Protein AF-0000000080754006 (afdb_homodimer)

pLDDT: mean 82.29, std 19.14, range [31.03, 97.06]

Sequence (184 aa):
MTDALQLVLENADGTQLETVCTRFAVIWQGRELWVQQADGQLLIGVDVEEGDSEYANLLLRPMATNLVSLQLEMEPAGSDEDGHVHGPECEHMTDALQLVLENADGTQLETVCTRFAVIWQGRELWVQQADGQLLIGVDVEEGDSEYANLLLRPMATNLVSLQLEMEPAGSDEDGHVHGPECEH

Secondary structure (DSSP, 8-state):
--PPEEEEEE-TTS-EEEEEESEEEEEETTEEEEEEEETTEEEEEE---TT-SEEEEEEEEEEETTEEEEEEEEEE-----------TTS--/--PPEEEEEE-TTS-EEEEEESEEEEEETTEEEEEEEETTEEEEEE---TT-SEEEEEEEEEEETTEEEEEEEEEE-----------TT---

Radius of gyration: 22.05 Å; Cα contacts (8 Å, |Δi|>4): 371; chains: 2; bounding box: 46×59×76 Å

Foldseek 3Di:
DLDKDWDWDADPVRDIDIDIDSKAWDCDPNWTWIWHDDPNDIDTDIDDDPPDQWDWDWDWADDDPPDIDIDIDIDGPPCVVPPVVPDVPPDD/DLDKDWDWDADPVRDIDIDIDSKAWDCDPNWTWIWGDDPNDIDTDIDDDPPDQWDWDWDWADDDPPDIDIDIDIHGPPCVVPPVVPPPPPDD

Structure (mmCIF, N/CA/C/O backbone):
data_AF-0000000080754006-model_v1
#
loop_
_entity.id
_entity.type
_entity.pdbx_description
1 polymer 'Topoisomerase II'
#
loop_
_atom_site.group_PDB
_atom_site.id
_atom_site.type_symbol
_atom_site.label_atom_id
_atom_site.label_alt_id
_atom_site.label_comp_id
_atom_site.label_asym_id
_atom_site.label_entity_id
_atom_site.label_seq_id
_atom_site.pdbx_PDB_ins_code
_atom_site.Cartn_x
_atom_site.Cartn_y
_atom_site.Cartn_z
_atom_site.occupancy
_atom_site.B_iso_or_equiv
_atom_site.auth_seq_id
_atom_site.auth_comp_id
_atom_site.auth_asym_id
_atom_site.auth_atom_id
_atom_site.pdbx_PDB_model_num
ATOM 1 N N . MET A 1 1 ? 2.236 12.992 -16.656 1 39.38 1 MET A N 1
ATOM 2 C CA . MET A 1 1 ? 3.508 13.07 -15.938 1 39.38 1 MET A CA 1
ATOM 3 C C . MET A 1 1 ? 3.516 12.125 -14.742 1 39.38 1 MET A C 1
ATOM 5 O O . MET A 1 1 ? 2.527 12.031 -14.008 1 39.38 1 MET A O 1
ATOM 9 N N . THR A 1 2 ? 4.125 10.906 -14.992 1 49.69 2 THR A N 1
ATOM 10 C CA . THR A 1 2 ? 4.141 9.953 -13.891 1 49.69 2 THR A CA 1
ATOM 11 C C . THR A 1 2 ? 4.691 10.602 -12.625 1 49.69 2 THR A C 1
ATOM 13 O O . THR A 1 2 ? 5.84 11.062 -12.602 1 49.69 2 THR A O 1
ATOM 16 N N . ASP A 1 3 ? 3.859 10.977 -11.711 1 75.12 3 ASP A N 1
ATOM 17 C CA . ASP A 1 3 ? 4.258 11.727 -10.516 1 75.12 3 ASP A CA 1
ATOM 18 C C . ASP A 1 3 ? 5.121 10.867 -9.594 1 75.12 3 ASP A C 1
ATOM 20 O O . ASP A 1 3 ? 4.914 9.656 -9.492 1 75.12 3 ASP A O 1
ATOM 24 N N . ALA A 1 4 ? 6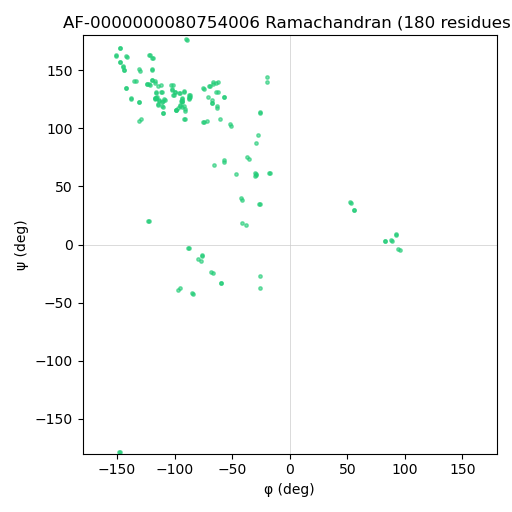.215 11.414 -9.352 1 87.5 4 ALA A N 1
ATOM 25 C CA . ALA A 1 4 ? 7.18 10.766 -8.469 1 87.5 4 ALA A CA 1
ATOM 26 C C . ALA A 1 4 ? 6.621 10.641 -7.051 1 87.5 4 ALA A C 1
ATOM 28 O O . ALA A 1 4 ? 5.84 11.484 -6.605 1 87.5 4 ALA A O 1
ATOM 29 N N . LEU A 1 5 ? 6.902 9.477 -6.465 1 93.62 5 LEU A N 1
ATOM 30 C CA . LEU A 1 5 ? 6.547 9.219 -5.074 1 93.62 5 LEU A CA 1
ATOM 31 C C . LEU A 1 5 ? 7.758 9.391 -4.164 1 93.62 5 LEU A C 1
ATOM 33 O O . LEU A 1 5 ? 8.859 8.961 -4.504 1 93.62 5 LEU A O 1
ATOM 37 N N . GLN A 1 6 ? 7.527 10.195 -3.135 1 95.44 6 GLN A N 1
ATOM 38 C CA . GLN A 1 6 ? 8.547 10.289 -2.098 1 95.44 6 GLN A CA 1
ATOM 39 C C . GLN A 1 6 ? 8.367 9.203 -1.039 1 95.44 6 GLN A C 1
ATOM 41 O O . GLN A 1 6 ? 7.262 9.016 -0.525 1 95.44 6 GLN A O 1
ATOM 46 N N . LEU A 1 7 ? 9.477 8.391 -0.737 1 96.94 7 LEU A N 1
ATOM 47 C CA . LEU A 1 7 ?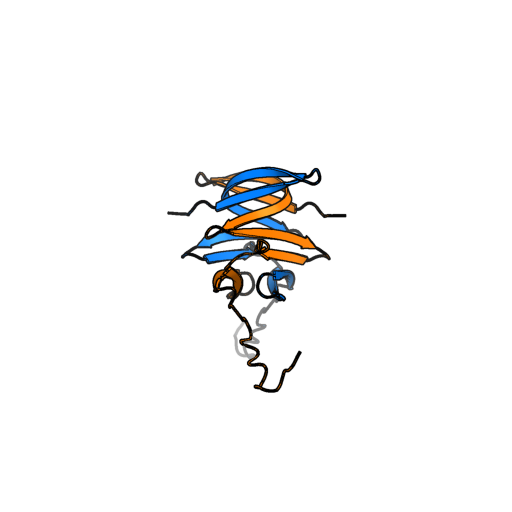 9.422 7.289 0.22 1 96.94 7 LEU A CA 1
ATOM 48 C C . LEU A 1 7 ? 10.406 7.512 1.361 1 96.94 7 LEU A C 1
ATOM 50 O O . LEU A 1 7 ? 11.477 8.094 1.16 1 96.94 7 LEU A O 1
ATOM 54 N N . VAL A 1 8 ? 10.016 7.18 2.463 1 96.94 8 VAL A N 1
ATOM 55 C CA . VAL A 1 8 ? 10.906 7.078 3.619 1 96.94 8 VAL A CA 1
ATOM 56 C C . VAL A 1 8 ? 11.078 5.609 4.008 1 96.94 8 VAL A C 1
ATOM 58 O O . VAL A 1 8 ? 10.117 4.941 4.383 1 96.94 8 VAL A O 1
ATOM 61 N N . LEU A 1 9 ? 12.305 5.09 3.836 1 96.75 9 LEU A N 1
ATOM 62 C CA . LEU A 1 9 ? 12.617 3.717 4.219 1 96.75 9 LEU A CA 1
ATOM 63 C C . LEU A 1 9 ? 13.188 3.664 5.633 1 96.75 9 LEU A C 1
ATOM 65 O O . LEU A 1 9 ? 14.109 4.414 5.965 1 96.75 9 LEU A O 1
ATOM 69 N N . GLU A 1 10 ? 12.516 2.902 6.434 1 96.94 10 GLU A N 1
ATOM 70 C CA . GLU A 1 10 ? 13.016 2.756 7.793 1 96.94 10 GLU A CA 1
ATOM 71 C C . GLU A 1 10 ? 13.602 1.362 8.023 1 96.94 10 GLU A C 1
ATOM 73 O O . GLU A 1 10 ? 12.922 0.357 7.785 1 96.94 10 GLU A O 1
ATOM 78 N N . ASN A 1 11 ? 14.828 1.391 8.453 1 93.44 11 ASN A N 1
ATOM 79 C CA . ASN A 1 11 ? 15.523 0.137 8.734 1 93.44 11 ASN A CA 1
ATOM 80 C C . ASN A 1 11 ? 15.305 -0.312 10.18 1 93.44 11 ASN A C 1
ATOM 82 O O . ASN A 1 11 ? 14.75 0.432 10.984 1 93.44 11 ASN A O 1
ATOM 86 N N . ALA A 1 12 ? 15.867 -1.535 10.445 1 88.94 12 ALA A N 1
ATOM 87 C CA . ALA A 1 12 ? 15.688 -2.158 11.758 1 88.94 12 ALA A CA 1
ATOM 88 C C . ALA A 1 12 ? 16.406 -1.365 12.844 1 88.94 12 ALA A C 1
ATOM 90 O O . ALA A 1 12 ? 15.977 -1.367 14.008 1 88.94 12 ALA A O 1
ATOM 91 N N . ASP A 1 13 ? 17.438 -0.615 12.445 1 90.06 13 ASP A N 1
ATOM 92 C CA . ASP A 1 13 ? 18.219 0.143 13.414 1 90.06 13 ASP A CA 1
ATOM 93 C C . ASP A 1 13 ? 17.609 1.521 13.664 1 90.06 13 ASP A C 1
ATOM 95 O O . ASP A 1 13 ? 18.109 2.301 14.469 1 90.06 13 ASP A O 1
ATOM 99 N N . GLY A 1 14 ? 16.578 1.832 12.977 1 88.56 14 GLY A N 1
ATOM 100 C CA . GLY A 1 14 ? 15.883 3.098 13.156 1 88.56 14 GLY A CA 1
ATOM 101 C C . GLY A 1 14 ? 16.328 4.168 12.172 1 88.56 14 GLY A C 1
ATOM 102 O O . GLY A 1 14 ? 15.812 5.285 12.188 1 88.56 14 GLY A O 1
ATOM 103 N N . THR A 1 15 ? 17.344 3.789 11.398 1 94.38 15 THR A N 1
ATOM 104 C CA . THR A 1 15 ? 17.797 4.746 10.398 1 94.38 15 THR A CA 1
ATOM 105 C C . THR A 1 15 ? 16.75 4.91 9.297 1 94.38 15 THR A C 1
ATOM 107 O O . THR A 1 15 ? 16.109 3.938 8.891 1 94.38 15 THR A O 1
ATOM 110 N N . GLN A 1 16 ? 16.516 6.152 8.922 1 95.25 16 GLN A N 1
ATOM 111 C CA . GLN A 1 16 ? 15.555 6.453 7.867 1 95.25 16 GLN A CA 1
ATOM 112 C C . GLN A 1 16 ? 16.25 6.98 6.617 1 95.25 16 GLN A C 1
ATOM 114 O O . GLN A 1 16 ? 17.234 7.719 6.715 1 95.25 16 GLN A O 1
ATOM 119 N N . LEU A 1 17 ? 15.891 6.402 5.484 1 95.38 17 LEU A N 1
ATOM 120 C CA . LEU A 1 17 ? 16.375 6.848 4.184 1 95.38 17 LEU A CA 1
ATOM 121 C C . LEU A 1 17 ? 15.242 7.371 3.324 1 95.38 17 LEU A C 1
ATOM 123 O O . LEU A 1 17 ? 14.18 6.75 3.248 1 95.38 17 LEU A O 1
ATOM 127 N N . GLU A 1 18 ? 15.445 8.531 2.77 1 95.81 18 GLU A N 1
ATOM 128 C CA . GLU A 1 18 ? 14.445 9.109 1.873 1 95.81 18 GLU A CA 1
ATOM 129 C C . GLU A 1 18 ? 14.828 8.891 0.411 1 95.81 18 GLU A C 1
ATOM 131 O O . GLU A 1 18 ? 16 9.008 0.044 1 95.81 18 GLU A O 1
ATOM 136 N N . THR A 1 19 ? 13.914 8.438 -0.323 1 95.56 19 THR A N 1
ATOM 137 C CA . THR A 1 19 ? 14.148 8.227 -1.747 1 95.56 19 THR A CA 1
ATOM 138 C C . THR A 1 19 ? 12.914 8.594 -2.561 1 95.56 19 THR A C 1
ATOM 140 O O . THR A 1 19 ? 11.844 8.828 -1.997 1 95.56 19 THR A O 1
ATOM 143 N N . VAL A 1 20 ? 13.156 8.797 -3.914 1 94.5 20 VAL A N 1
ATOM 144 C CA . VAL A 1 20 ? 12.055 9.125 -4.812 1 94.5 20 VAL A CA 1
ATOM 145 C C . VAL A 1 20 ? 12.008 8.117 -5.957 1 94.5 20 VAL A C 1
ATOM 147 O O . VAL A 1 20 ? 13.047 7.695 -6.465 1 94.5 20 VAL A O 1
ATOM 150 N N . CYS A 1 21 ? 10.898 7.691 -6.316 1 94.81 21 CYS A N 1
ATOM 151 C CA . CYS A 1 21 ? 10.703 6.797 -7.449 1 94.81 21 CYS A CA 1
ATOM 152 C C . CYS A 1 21 ? 9.359 7.062 -8.125 1 94.81 21 CYS A C 1
ATOM 154 O O . CYS A 1 21 ? 8.547 7.836 -7.621 1 94.81 21 CYS A O 1
ATOM 156 N N . THR A 1 22 ? 9.195 6.469 -9.281 1 94.25 22 THR A N 1
ATOM 157 C CA . THR A 1 22 ? 7.938 6.625 -10 1 94.25 22 THR A CA 1
ATOM 158 C C . THR A 1 22 ? 6.902 5.621 -9.5 1 94.25 22 THR A C 1
ATOM 160 O O . THR A 1 22 ? 5.73 5.965 -9.328 1 94.25 22 THR A O 1
ATOM 163 N N . ARG A 1 23 ? 7.273 4.453 -9.289 1 95.75 23 ARG A N 1
ATOM 164 C CA . ARG A 1 23 ? 6.504 3.365 -8.695 1 95.75 23 ARG A CA 1
ATOM 165 C C . ARG A 1 23 ? 7.414 2.385 -7.965 1 95.75 23 ARG A C 1
ATOM 167 O O . ARG A 1 23 ? 8.641 2.453 -8.094 1 95.75 23 ARG A O 1
ATOM 174 N N . PHE A 1 24 ? 6.797 1.658 -7.172 1 96.69 24 PHE A N 1
ATOM 175 C CA . PHE A 1 24 ? 7.582 0.661 -6.457 1 96.69 24 PHE A CA 1
ATOM 176 C C . PHE A 1 24 ? 6.758 -0.592 -6.188 1 96.69 24 PHE A C 1
ATOM 178 O O . PHE A 1 24 ? 5.527 -0.55 -6.234 1 96.69 24 PHE A O 1
ATOM 185 N N . ALA A 1 25 ? 7.461 -1.648 -5.996 1 97 25 ALA A N 1
ATOM 186 C CA . ALA A 1 25 ? 6.812 -2.922 -5.691 1 97 25 ALA A CA 1
ATOM 187 C C . ALA A 1 25 ? 7.309 -3.482 -4.359 1 97 25 ALA A C 1
ATOM 189 O O . ALA A 1 25 ? 8.492 -3.381 -4.039 1 97 25 ALA A O 1
ATOM 190 N N . VAL A 1 26 ? 6.367 -3.984 -3.621 1 95.75 26 VAL A N 1
ATOM 191 C CA . VAL A 1 26 ? 6.684 -4.773 -2.436 1 95.75 26 VAL A CA 1
ATOM 192 C C . VAL A 1 26 ? 6.668 -6.258 -2.783 1 95.75 26 VAL A C 1
ATOM 194 O O . VAL A 1 26 ? 5.684 -6.77 -3.32 1 95.75 26 VAL A O 1
ATOM 197 N N . ILE A 1 27 ? 7.77 -6.887 -2.613 1 93.81 27 ILE A N 1
ATOM 198 C CA . ILE A 1 27 ? 7.781 -8.336 -2.797 1 93.81 27 ILE A CA 1
ATOM 199 C C . ILE A 1 27 ? 7.102 -9.016 -1.608 1 93.81 27 ILE A C 1
ATOM 201 O O . ILE A 1 27 ? 7.637 -9.008 -0.497 1 93.81 27 ILE A O 1
ATOM 205 N N . TRP A 1 28 ? 5.891 -9.453 -1.938 1 88.38 28 TRP A N 1
ATOM 206 C CA . TRP A 1 28 ? 5.043 -10.008 -0.883 1 88.38 28 TRP A CA 1
ATOM 207 C C . TRP A 1 28 ? 4.465 -11.352 -1.297 1 88.38 28 TRP A C 1
ATOM 209 O O . TRP A 1 28 ? 3.787 -11.461 -2.324 1 88.38 28 TRP A O 1
ATOM 219 N N . GLN A 1 29 ? 4.762 -12.492 -0.42 1 85.56 29 GLN A N 1
ATOM 220 C CA . GLN A 1 29 ? 4.285 -13.844 -0.671 1 85.56 29 GLN A CA 1
ATOM 221 C C . GLN A 1 29 ? 4.656 -14.305 -2.078 1 85.56 29 GLN A C 1
ATOM 223 O O . GLN A 1 29 ? 3.861 -14.961 -2.75 1 85.56 29 GLN A O 1
ATOM 228 N N . GLY A 1 30 ? 5.816 -13.914 -2.561 1 84.19 30 GLY A N 1
ATOM 229 C CA . GLY A 1 30 ? 6.363 -14.328 -3.842 1 84.19 30 GLY A CA 1
ATOM 230 C C . GLY A 1 30 ? 5.828 -13.523 -5.008 1 84.19 30 GLY A C 1
ATOM 231 O O . GLY A 1 30 ? 6.109 -13.836 -6.168 1 84.19 30 GLY A O 1
ATOM 232 N N . ARG A 1 31 ? 5.027 -12.555 -4.816 1 89.5 31 ARG A N 1
ATOM 233 C CA . ARG A 1 31 ? 4.465 -11.695 -5.859 1 89.5 31 ARG A CA 1
ATOM 234 C C . ARG A 1 31 ? 4.875 -10.242 -5.652 1 89.5 31 ARG A C 1
ATOM 236 O O . ARG A 1 31 ? 5.266 -9.852 -4.551 1 89.5 31 ARG A O 1
ATOM 243 N N . GLU A 1 32 ? 4.738 -9.531 -6.766 1 94.31 32 GLU A N 1
ATOM 244 C CA . GLU A 1 32 ? 5.043 -8.102 -6.68 1 94.31 32 GLU A CA 1
ATOM 245 C C . GLU A 1 32 ? 3.773 -7.273 -6.527 1 94.31 32 GLU A C 1
ATOM 247 O O . GLU A 1 32 ? 2.887 -7.324 -7.383 1 94.31 32 GLU A O 1
ATOM 252 N N . LEU A 1 33 ? 3.693 -6.645 -5.418 1 95.06 33 LEU A N 1
ATOM 253 C CA . LEU A 1 33 ? 2.633 -5.664 -5.199 1 95.06 33 LEU A CA 1
ATOM 254 C C . LEU A 1 33 ? 3.09 -4.27 -5.609 1 95.06 33 LEU A C 1
ATOM 256 O O . LEU A 1 33 ? 3.895 -3.645 -4.91 1 95.06 33 LEU A O 1
ATOM 260 N N . TRP A 1 34 ? 2.57 -3.779 -6.684 1 95.38 34 TRP A N 1
ATOM 261 C CA . TRP A 1 34 ? 3.012 -2.508 -7.246 1 95.38 34 TRP A CA 1
ATOM 262 C C . TRP A 1 34 ? 2.172 -1.354 -6.707 1 95.38 34 TRP A C 1
ATOM 264 O O . TRP A 1 34 ? 0.95 -1.473 -6.582 1 95.38 34 TRP A O 1
ATOM 274 N N . VAL A 1 35 ? 2.805 -0.352 -6.27 1 96.25 35 VAL A N 1
ATOM 275 C CA . VAL A 1 35 ? 2.154 0.869 -5.805 1 96.25 35 VAL A CA 1
ATOM 276 C C . VAL A 1 35 ? 2.545 2.039 -6.703 1 96.25 35 VAL A C 1
ATOM 278 O O . VAL A 1 35 ? 3.73 2.268 -6.957 1 96.25 35 VAL A O 1
ATOM 281 N N . GLN A 1 36 ? 1.576 2.715 -7.219 1 94.62 36 GLN A N 1
ATOM 282 C CA . GLN A 1 36 ? 1.811 3.877 -8.07 1 94.62 36 GLN A CA 1
ATOM 283 C C . GLN A 1 36 ? 0.749 4.949 -7.84 1 94.62 36 GLN A C 1
ATOM 285 O O . GLN A 1 36 ? -0.347 4.652 -7.359 1 94.62 36 GLN A O 1
ATOM 290 N N . GLN A 1 37 ? 1.141 6.176 -8.031 1 91.88 37 GLN A N 1
ATOM 291 C CA . GLN A 1 37 ? 0.166 7.262 -7.984 1 91.88 37 GLN A CA 1
ATOM 292 C C . GLN A 1 37 ? -0.468 7.488 -9.352 1 91.88 37 GLN A C 1
ATOM 294 O O . GLN A 1 37 ? 0.234 7.551 -10.367 1 91.88 37 GLN A O 1
ATOM 299 N N . ALA A 1 38 ? -1.768 7.445 -9.359 1 89.5 38 ALA A N 1
ATOM 300 C CA . ALA A 1 38 ? -2.502 7.734 -10.594 1 89.5 38 ALA A CA 1
ATOM 301 C C . ALA A 1 38 ? -3.775 8.523 -10.297 1 89.5 38 ALA A C 1
ATOM 303 O O . ALA A 1 38 ? -4.551 8.148 -9.414 1 89.5 38 ALA A O 1
ATOM 304 N N . ASP A 1 39 ? -3.965 9.562 -11.117 1 88.31 39 ASP A N 1
ATOM 305 C CA . ASP A 1 39 ? -5.188 10.359 -11.039 1 88.31 39 ASP A CA 1
ATOM 306 C C . ASP A 1 39 ? -5.402 10.898 -9.625 1 88.31 39 ASP A C 1
ATOM 308 O O . ASP A 1 39 ? -6.527 10.898 -9.117 1 88.31 39 ASP A O 1
ATOM 312 N N . GLY A 1 40 ? -4.461 11.117 -8.93 1 86.62 40 GLY A N 1
ATOM 313 C CA . GLY A 1 40 ? -4.559 11.688 -7.594 1 86.62 40 GLY A CA 1
ATOM 314 C C . GLY A 1 40 ? -4.738 10.633 -6.516 1 86.62 40 GLY A C 1
ATOM 315 O O . GLY A 1 40 ? -4.949 10.969 -5.348 1 86.62 40 GLY A O 1
ATOM 316 N N . GLN A 1 41 ? -4.727 9.367 -6.805 1 93.62 41 GLN A N 1
ATOM 317 C CA . GLN A 1 41 ? -4.855 8.273 -5.844 1 93.62 41 GLN A CA 1
ATOM 318 C C . GLN A 1 41 ? -3.646 7.348 -5.902 1 93.62 41 GLN A C 1
ATOM 320 O O . GLN A 1 41 ? -2.814 7.461 -6.805 1 93.62 41 GLN A O 1
ATOM 325 N N . LEU A 1 42 ? -3.516 6.555 -4.844 1 94.75 42 LEU A N 1
ATOM 326 C CA . LEU A 1 42 ? -2.518 5.492 -4.879 1 94.75 42 LEU A CA 1
ATOM 327 C C . LEU A 1 42 ? -3.135 4.184 -5.363 1 94.75 42 LEU A C 1
ATOM 329 O O . LEU A 1 42 ? -4.109 3.699 -4.781 1 94.75 42 LEU A O 1
ATOM 333 N N . LEU A 1 43 ? -2.623 3.717 -6.461 1 95.06 43 LEU A N 1
ATOM 334 C CA . LEU A 1 43 ? -3.072 2.438 -7 1 95.06 43 LEU A CA 1
ATOM 335 C C . LEU A 1 43 ? -2.174 1.302 -6.523 1 95.06 43 LEU A C 1
ATOM 337 O O . LEU A 1 43 ? -0.947 1.393 -6.621 1 95.06 43 LEU A O 1
ATOM 341 N N . ILE A 1 44 ? -2.754 0.334 -5.902 1 95.62 44 ILE A N 1
ATOM 342 C CA . ILE A 1 44 ? -2.035 -0.843 -5.422 1 95.62 44 ILE A CA 1
ATOM 343 C C . ILE A 1 44 ? -2.514 -2.082 -6.176 1 95.62 44 ILE A C 1
ATOM 345 O O . ILE A 1 44 ? -3.701 -2.41 -6.148 1 95.62 44 ILE A O 1
ATOM 349 N N . GLY A 1 45 ? -1.687 -2.738 -6.824 1 96.06 45 GLY A N 1
ATOM 350 C CA . GLY A 1 45 ? -2.055 -3.916 -7.594 1 96.06 45 GLY A CA 1
ATOM 351 C C . GLY A 1 45 ? -0.988 -4.992 -7.586 1 96.06 45 GLY A C 1
ATOM 352 O O . GLY A 1 45 ? 0.195 -4.699 -7.398 1 96.06 45 GLY A O 1
ATOM 353 N N . VAL A 1 46 ? -1.384 -6.145 -7.754 1 93.94 46 VAL A N 1
ATOM 354 C CA . VAL A 1 46 ? -0.464 -7.273 -7.828 1 93.94 46 VAL A CA 1
ATOM 355 C C . VAL A 1 46 ? -0.152 -7.594 -9.289 1 93.94 46 VAL A C 1
ATOM 357 O O . VAL A 1 46 ? -1.051 -7.609 -10.133 1 93.94 46 VAL A O 1
ATOM 360 N N . ASP A 1 47 ? 1.178 -7.691 -9.453 1 90.38 47 ASP A N 1
ATOM 361 C CA . ASP A 1 47 ? 1.6 -8.086 -10.797 1 90.38 47 ASP A CA 1
ATOM 362 C C . ASP A 1 47 ? 1.188 -9.523 -11.102 1 90.38 47 ASP A C 1
ATOM 364 O O . ASP A 1 47 ? 1.498 -10.438 -10.336 1 90.38 47 ASP A O 1
ATOM 368 N N . VAL A 1 48 ? 0.4 -9.594 -12.188 1 82.19 48 VAL A N 1
ATOM 369 C CA . VAL A 1 48 ? -0.014 -10.922 -12.625 1 82.19 48 VAL A CA 1
ATOM 370 C C . VAL A 1 48 ? 0.666 -11.273 -13.945 1 82.19 48 VAL A C 1
ATOM 372 O O . VAL A 1 48 ? 0.778 -10.422 -14.836 1 82.19 48 VAL A O 1
ATOM 375 N N . GLU A 1 49 ? 1.413 -12.289 -13.898 1 78 49 GLU A N 1
ATOM 376 C CA . GLU A 1 49 ? 2.078 -12.719 -15.125 1 78 49 GLU A CA 1
ATOM 377 C C . GLU A 1 49 ? 1.103 -13.422 -16.062 1 78 49 GLU A C 1
ATOM 379 O O . GLU A 1 49 ? 0.183 -14.109 -15.617 1 78 49 GLU A O 1
ATOM 384 N N . GLU A 1 50 ? 1.26 -12.977 -17.312 1 76 50 GLU A N 1
ATOM 385 C CA . GLU A 1 50 ? 0.447 -13.656 -18.312 1 76 50 GLU A CA 1
ATOM 386 C C . GLU A 1 50 ? 0.721 -15.156 -18.312 1 76 50 GLU A C 1
ATOM 388 O O . GLU A 1 50 ? 1.878 -15.578 -18.297 1 76 50 GLU A O 1
ATOM 393 N N . GLY A 1 51 ? -0.356 -15.938 -18.188 1 74 51 GLY A N 1
ATOM 394 C CA . GLY A 1 51 ? -0.203 -17.391 -18.203 1 74 51 GLY A CA 1
ATOM 395 C C . GLY A 1 51 ? -0.036 -17.984 -16.812 1 74 51 GLY A C 1
ATOM 396 O O . GLY A 1 51 ? 0.294 -19.156 -16.672 1 74 51 GLY A O 1
ATOM 397 N N . ASP A 1 52 ? -0.232 -17.172 -15.914 1 76.38 52 ASP A N 1
ATOM 398 C CA . ASP A 1 52 ? -0.103 -17.656 -14.547 1 76.38 52 ASP A CA 1
ATOM 399 C C . ASP A 1 52 ? -1.2 -18.672 -14.219 1 76.38 52 ASP A C 1
ATOM 401 O O . ASP A 1 52 ? -2.328 -18.547 -14.703 1 76.38 52 ASP A O 1
ATOM 405 N N . SER A 1 53 ? -0.796 -19.656 -13.562 1 82.44 53 SER A N 1
ATOM 406 C CA . SER A 1 53 ? -1.74 -20.688 -13.125 1 82.44 53 SER A CA 1
ATOM 407 C C . SER A 1 53 ? -2.562 -20.203 -11.938 1 82.44 53 SER A C 1
ATOM 409 O O . SER A 1 53 ? -3.535 -20.844 -11.547 1 82.44 53 SER A O 1
ATOM 411 N N . GLU A 1 54 ? -2.129 -19.047 -11.391 1 85.19 54 GLU A N 1
ATOM 412 C CA . GLU A 1 54 ? -2.83 -18.5 -10.227 1 85.19 54 GLU A CA 1
ATOM 413 C C . GLU A 1 54 ? -3.088 -17 -10.391 1 85.19 54 GLU A C 1
ATOM 415 O O . GLU A 1 54 ? -2.383 -16.328 -11.141 1 85.19 54 GLU A O 1
ATOM 420 N N . TYR A 1 55 ? -4.324 -16.609 -9.914 1 85.56 55 TYR A N 1
ATOM 421 C CA . TYR A 1 55 ? -4.656 -15.188 -9.883 1 85.56 55 TYR A CA 1
ATOM 422 C C . TYR A 1 55 ? -4.539 -14.633 -8.461 1 85.56 55 TYR A C 1
ATOM 424 O O . TYR A 1 55 ? -4.895 -15.312 -7.496 1 85.56 55 TYR A O 1
ATOM 432 N N . ALA A 1 56 ? -3.961 -13.492 -8.445 1 89.69 56 ALA A N 1
ATOM 433 C CA . ALA A 1 56 ? -3.797 -12.828 -7.156 1 89.69 56 ALA A CA 1
ATOM 434 C C . ALA A 1 56 ? -5.031 -12 -6.805 1 89.69 56 ALA A C 1
ATOM 436 O O . ALA A 1 56 ? -5.559 -11.266 -7.648 1 89.69 56 ALA A O 1
ATOM 437 N N . ASN A 1 57 ? -5.582 -12.203 -5.559 1 92 57 ASN A N 1
ATOM 438 C CA . ASN A 1 57 ? -6.691 -11.438 -5.012 1 92 57 ASN A CA 1
ATOM 439 C C . ASN A 1 57 ? -6.262 -10.602 -3.809 1 92 57 ASN A C 1
ATOM 441 O O . ASN A 1 57 ? -5.664 -11.125 -2.867 1 92 57 ASN A O 1
ATOM 445 N N . LEU A 1 58 ? -6.488 -9.383 -3.916 1 94.19 58 LEU A N 1
ATOM 446 C CA . LEU A 1 58 ? -6.152 -8.492 -2.811 1 94.19 58 LEU A CA 1
ATOM 447 C C . LEU A 1 58 ? -7.332 -8.336 -1.857 1 94.19 58 LEU A C 1
ATOM 449 O O . LEU A 1 58 ? -8.398 -7.871 -2.26 1 94.19 58 LEU A O 1
ATOM 453 N N . LEU A 1 59 ? -7.152 -8.773 -0.669 1 91.94 59 LEU A N 1
ATOM 454 C CA . LEU A 1 59 ? -8.164 -8.633 0.37 1 91.94 59 LEU A CA 1
ATOM 455 C C . LEU A 1 59 ? -7.852 -7.445 1.274 1 91.94 59 LEU A C 1
ATOM 457 O O . LEU A 1 59 ? -6.793 -7.398 1.901 1 91.94 59 LEU A O 1
ATOM 461 N N . LEU A 1 60 ? -8.727 -6.512 1.23 1 91.38 60 LEU A N 1
ATOM 462 C CA . LEU A 1 60 ? -8.57 -5.312 2.045 1 91.38 60 LEU A CA 1
ATOM 463 C C . LEU A 1 60 ? -9.469 -5.363 3.275 1 91.38 60 LEU A C 1
ATOM 465 O O . LEU A 1 60 ? -10.641 -5.727 3.176 1 91.38 60 LEU A O 1
ATOM 469 N N . ARG A 1 61 ? -8.953 -5.062 4.414 1 92.88 61 ARG A N 1
ATOM 470 C CA . ARG A 1 61 ? -9.727 -5.008 5.648 1 92.88 61 ARG A CA 1
ATOM 471 C C . ARG A 1 61 ? -9.484 -3.693 6.387 1 92.88 61 ARG A C 1
ATOM 473 O O . ARG A 1 61 ? -8.383 -3.438 6.871 1 92.88 61 ARG A O 1
ATOM 480 N N . PRO A 1 62 ? -10.508 -2.795 6.379 1 91.19 62 PRO A N 1
ATOM 481 C CA . PRO A 1 62 ? -10.359 -1.597 7.207 1 91.19 62 PRO A CA 1
ATOM 482 C C . PRO A 1 62 ? -10.258 -1.917 8.695 1 91.19 62 PRO A C 1
ATOM 484 O O . PRO A 1 62 ? -11.109 -2.617 9.242 1 91.19 62 PRO A O 1
ATOM 487 N N . MET A 1 63 ? -9.133 -1.534 9.234 1 91.38 63 MET A N 1
ATOM 488 C CA . MET A 1 63 ? -8.906 -1.809 10.648 1 91.38 63 MET A CA 1
ATOM 489 C C . MET A 1 63 ? -9.258 -0.591 11.5 1 91.38 63 MET A C 1
ATOM 491 O O . MET A 1 63 ? -9.695 -0.732 12.641 1 91.38 63 MET A O 1
ATOM 495 N N . ALA A 1 64 ? -9.047 0.594 11.234 1 92.25 64 ALA A N 1
ATOM 496 C CA . ALA A 1 64 ? -9.375 1.892 11.82 1 92.25 64 ALA A CA 1
ATOM 497 C C . ALA A 1 64 ? -9.562 2.951 10.742 1 92.25 64 ALA A C 1
ATOM 499 O O . ALA A 1 64 ? -9.547 2.643 9.547 1 92.25 64 ALA A O 1
ATOM 500 N N . THR A 1 65 ? -9.844 4.195 11.141 1 89.12 65 THR A N 1
ATOM 501 C CA . THR A 1 65 ? -10.055 5.285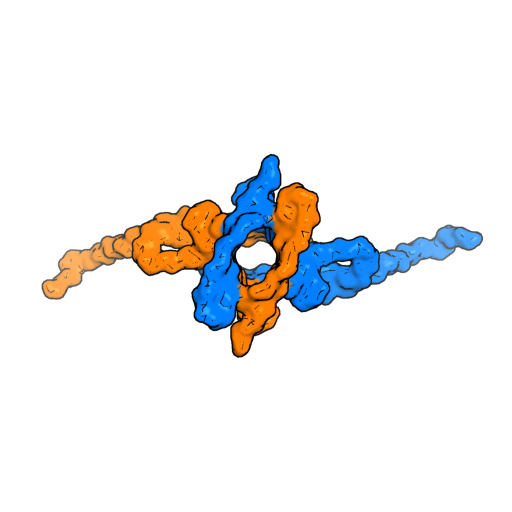 10.188 1 89.12 65 THR A CA 1
ATOM 502 C C . THR A 1 65 ? -8.82 5.496 9.32 1 89.12 65 THR A C 1
ATOM 504 O O . THR A 1 65 ? -8.938 5.781 8.133 1 89.12 65 THR A O 1
ATOM 507 N N . ASN A 1 66 ? -7.633 5.262 9.891 1 93.62 66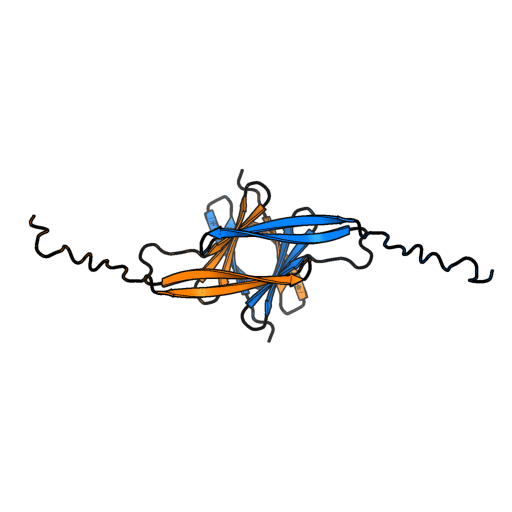 ASN A N 1
ATOM 508 C CA . ASN A 1 66 ? -6.398 5.535 9.172 1 93.62 66 ASN A CA 1
ATOM 509 C C . ASN A 1 66 ? -5.527 4.285 9.055 1 93.62 66 ASN A C 1
ATOM 511 O O . ASN A 1 66 ? -4.305 4.383 8.922 1 93.62 66 ASN A O 1
ATOM 515 N N . LEU A 1 67 ? -6.16 3.072 9.227 1 95.19 67 LEU A N 1
ATOM 516 C CA . LEU A 1 67 ? -5.395 1.831 9.203 1 95.19 67 LEU A CA 1
ATOM 517 C C . LEU A 1 67 ? -6.129 0.75 8.422 1 95.19 67 LEU A C 1
ATOM 519 O O . LEU A 1 67 ? -7.312 0.503 8.656 1 95.19 67 LEU A O 1
ATOM 523 N N . VAL A 1 68 ? -5.484 0.202 7.484 1 94.12 68 VAL A N 1
ATOM 524 C CA . VAL A 1 68 ? -6.062 -0.875 6.684 1 94.12 68 VAL A CA 1
ATOM 525 C C . VAL A 1 68 ? -5.082 -2.043 6.605 1 94.12 68 VAL A C 1
ATOM 527 O O . VAL A 1 68 ? -3.871 -1.853 6.727 1 94.12 68 VAL A O 1
ATOM 530 N N . SER A 1 69 ? -5.586 -3.158 6.512 1 94.56 69 SER A N 1
ATOM 531 C CA . SER A 1 69 ? -4.758 -4.344 6.312 1 94.56 69 SER A CA 1
ATOM 532 C C . SER A 1 69 ? -4.973 -4.941 4.926 1 94.56 69 SER A C 1
ATOM 534 O O . SER A 1 69 ? -6.098 -4.988 4.43 1 94.56 69 SER A O 1
ATOM 536 N N . LEU A 1 70 ? -3.924 -5.328 4.281 1 94.69 70 LEU A N 1
ATOM 537 C CA . LEU A 1 70 ? -3.959 -5.953 2.965 1 94.69 70 LEU A CA 1
ATOM 538 C C . LEU A 1 70 ? -3.428 -7.379 3.027 1 94.69 70 LEU A C 1
ATOM 540 O O . LEU A 1 70 ? -2.381 -7.633 3.627 1 94.69 70 LEU A O 1
ATOM 544 N N . GLN A 1 71 ? -4.262 -8.258 2.531 1 93.19 71 GLN A N 1
ATOM 545 C CA . GLN A 1 71 ? -3.84 -9.648 2.402 1 93.19 71 GLN A CA 1
ATOM 546 C C . GLN A 1 71 ? -3.881 -10.109 0.946 1 93.19 71 GLN A C 1
ATOM 548 O O . GLN A 1 71 ? -4.609 -9.531 0.132 1 93.19 71 GLN A O 1
ATOM 553 N N . LEU A 1 72 ? -2.992 -11.055 0.652 1 93 72 LEU A N 1
ATOM 554 C CA . LEU A 1 72 ? -2.932 -11.625 -0.691 1 93 72 LEU A CA 1
ATOM 555 C C . LEU A 1 72 ? -3.404 -13.078 -0.69 1 93 72 LEU A C 1
ATOM 557 O O . LEU A 1 72 ? -2.98 -13.867 0.152 1 93 72 LEU A O 1
ATOM 561 N N . GLU A 1 73 ? -4.395 -13.273 -1.507 1 92.38 73 GLU A N 1
ATOM 562 C CA . GLU A 1 73 ? -4.867 -14.641 -1.693 1 92.38 73 GLU A CA 1
ATOM 563 C C . GLU A 1 73 ? -4.672 -15.102 -3.137 1 92.38 73 GLU A C 1
ATOM 565 O O . GLU A 1 73 ? -5.098 -14.414 -4.07 1 92.38 73 GLU A O 1
ATOM 570 N N . MET A 1 74 ? -4.016 -16.188 -3.26 1 88.94 74 MET A N 1
ATOM 571 C CA . MET A 1 74 ? -3.799 -16.766 -4.59 1 88.94 74 MET A CA 1
ATOM 572 C C . MET A 1 74 ? -4.871 -17.797 -4.918 1 88.94 74 MET A C 1
ATOM 574 O O . MET A 1 74 ? -5.227 -18.625 -4.07 1 88.94 74 MET A O 1
ATOM 578 N N . GLU A 1 75 ? -5.52 -17.625 -6.004 1 88.81 75 GLU A N 1
ATOM 579 C CA . GLU A 1 75 ? -6.523 -18.578 -6.473 1 88.81 75 GLU A CA 1
ATOM 580 C C . GLU A 1 75 ? -6.105 -19.203 -7.801 1 88.81 75 GLU A C 1
ATOM 582 O O . GLU A 1 75 ? -5.539 -18.531 -8.664 1 88.81 75 GLU A O 1
ATOM 587 N N . PRO A 1 76 ? -6.359 -20.562 -7.996 1 83 76 PRO A N 1
ATOM 588 C CA . PRO A 1 76 ? -6.023 -21.219 -9.258 1 83 76 PRO A CA 1
ATOM 589 C C . PRO A 1 76 ? -6.812 -20.672 -10.445 1 83 76 PRO A C 1
ATOM 591 O O . PRO A 1 76 ? -7.953 -20.234 -10.273 1 83 76 PRO A O 1
ATOM 594 N N . ALA A 1 77 ? -6.055 -20.375 -11.508 1 78 77 ALA A N 1
ATOM 595 C CA . ALA A 1 77 ? -6.754 -19.938 -12.711 1 78 77 ALA A CA 1
ATOM 596 C C . ALA A 1 77 ? -7.766 -20.984 -13.172 1 78 77 ALA A C 1
ATOM 598 O O . ALA A 1 77 ? -7.469 -22.172 -13.172 1 78 77 ALA A O 1
ATOM 599 N N . GLY A 1 78 ? -8.836 -21.125 -12.477 1 61.22 78 GLY A N 1
ATOM 600 C CA . GLY A 1 78 ? -9.766 -22.141 -12.945 1 61.22 78 GLY A CA 1
ATOM 601 C C . GLY A 1 78 ? -9.656 -22.406 -14.438 1 61.22 78 GLY A C 1
ATOM 602 O O . GLY A 1 78 ? -9.219 -21.547 -15.203 1 61.22 78 GLY A O 1
ATOM 603 N N . SER A 1 79 ? -9.227 -23.531 -14.68 1 52.34 79 SER A N 1
ATOM 604 C CA . SER A 1 79 ? -9.594 -24.109 -15.961 1 52.34 79 SER A CA 1
ATOM 605 C C . SER A 1 79 ? -11.055 -23.844 -16.297 1 52.34 79 SER A C 1
ATOM 607 O O . SER A 1 79 ? -11.953 -24.531 -15.812 1 52.34 79 SER A O 1
ATOM 609 N N . ASP A 1 80 ? -11.523 -22.625 -15.992 1 49.47 80 ASP A N 1
ATOM 610 C CA . ASP A 1 80 ? -12.812 -22.641 -16.672 1 49.47 80 ASP A CA 1
ATOM 611 C C . ASP A 1 80 ? -12.688 -23.297 -18.047 1 49.47 80 ASP A C 1
ATOM 613 O O . ASP A 1 80 ? -12.375 -22.641 -19.031 1 49.47 80 ASP A O 1
ATOM 617 N N . GLU A 1 81 ? -11.727 -24 -18.297 1 43.88 81 GLU A N 1
ATOM 618 C CA . GLU A 1 81 ? -12.133 -24.766 -19.469 1 43.88 81 GLU A CA 1
ATOM 619 C C . GLU A 1 81 ? -13.625 -25.109 -19.422 1 43.88 81 GLU A C 1
ATOM 621 O O . GLU A 1 81 ? -14.062 -25.859 -18.547 1 43.88 81 GLU A O 1
ATOM 626 N N . ASP A 1 82 ? -14.516 -24.172 -19.641 1 43.69 82 ASP A N 1
ATOM 627 C CA . ASP A 1 82 ? -15.781 -24.484 -20.297 1 43.69 82 ASP A CA 1
ATOM 628 C C . ASP A 1 82 ? -15.688 -25.828 -21.047 1 43.69 82 ASP A C 1
ATOM 630 O O . ASP A 1 82 ? -14.984 -25.922 -22.047 1 43.69 82 ASP A O 1
ATOM 634 N N . GLY A 1 83 ? -15.461 -26.891 -20.531 1 40.62 83 GLY A N 1
ATOM 635 C CA . GLY A 1 83 ? -16.234 -27.953 -21.141 1 40.62 83 GLY A CA 1
ATOM 636 C C . GLY A 1 83 ? -17.531 -27.469 -21.781 1 40.62 83 GLY A C 1
ATOM 637 O O . GLY A 1 83 ? -18.562 -27.391 -21.109 1 40.62 83 GLY A O 1
ATOM 638 N N . HIS A 1 84 ? -17.453 -26.219 -22.359 1 43.22 84 HIS A N 1
ATOM 639 C CA . HIS A 1 84 ? -18.531 -26 -23.328 1 43.22 84 HIS A CA 1
ATOM 640 C C . HIS A 1 84 ? -18.969 -27.328 -23.953 1 43.22 84 HIS A C 1
ATOM 642 O O . HIS A 1 84 ? -18.219 -27.922 -24.719 1 43.22 84 HIS A O 1
ATOM 648 N N . VAL A 1 85 ? -19.391 -28.156 -23.156 1 42.5 85 VAL A N 1
ATOM 649 C CA . VAL A 1 85 ? -20.172 -29.281 -23.641 1 42.5 85 VAL A CA 1
ATOM 650 C C . VAL A 1 85 ? -20.953 -28.891 -24.891 1 42.5 85 VAL A C 1
ATOM 652 O O . VAL A 1 85 ? -21.859 -28.047 -24.828 1 42.5 85 VAL A O 1
ATOM 655 N N . HIS A 1 86 ? -20.312 -28.438 -26 1 39.38 86 HIS A N 1
ATOM 656 C CA . HIS A 1 86 ? -21.047 -28.547 -27.266 1 39.38 86 HIS A CA 1
ATOM 657 C C . HIS A 1 86 ? -22.031 -29.703 -27.234 1 39.38 86 HIS A C 1
ATOM 659 O O . HIS A 1 86 ? -21.719 -30.766 -26.688 1 39.38 86 HIS A O 1
ATOM 665 N N . GLY A 1 87 ? -23.203 -29.453 -26.906 1 37.78 87 GLY A N 1
ATOM 666 C CA . GLY A 1 87 ? -24.141 -30.531 -27.188 1 37.78 87 GLY A CA 1
ATOM 667 C C . GLY A 1 87 ? -23.625 -31.516 -28.219 1 37.78 87 GLY A C 1
ATOM 668 O O . GLY A 1 87 ? -22.656 -31.234 -28.938 1 37.78 87 GLY A O 1
ATOM 669 N N . PRO A 1 88 ? -23.875 -32.75 -28.156 1 46.84 88 PRO A N 1
ATOM 670 C CA . PRO A 1 88 ? -23.547 -33.844 -29.094 1 46.84 88 PRO A CA 1
ATOM 671 C C . PRO A 1 88 ? -23.375 -33.344 -30.531 1 46.84 88 PRO A C 1
ATOM 673 O O . PRO A 1 88 ? -22.891 -34.094 -31.375 1 46.84 88 PRO A O 1
ATOM 676 N N . GLU A 1 89 ? -24.031 -32.25 -30.875 1 39.62 89 GLU A N 1
ATOM 677 C CA . GLU A 1 89 ? -24.047 -32.094 -32.312 1 39.62 89 GLU A CA 1
ATOM 678 C C . GLU A 1 89 ? -22.719 -31.516 -32.844 1 39.62 89 GLU A C 1
ATOM 680 O O . GLU A 1 89 ? -22.594 -31.172 -34 1 39.62 89 GLU A O 1
ATOM 685 N N . CYS A 1 90 ? -21.844 -31 -31.922 1 47.62 90 CYS A N 1
ATOM 686 C CA . CYS A 1 90 ? -20.734 -30.391 -32.625 1 47.62 90 CYS A CA 1
ATOM 687 C C . CYS A 1 90 ? -19.828 -31.453 -33.25 1 47.62 90 CYS A C 1
ATOM 689 O O . CYS A 1 90 ? -19.375 -32.375 -32.562 1 47.62 90 CYS A O 1
ATOM 691 N N . GLU A 1 91 ? -19.844 -31.656 -34.562 1 41.06 91 GLU A N 1
ATOM 692 C CA . GLU A 1 91 ? -19.375 -32.656 -35.531 1 41.06 91 GLU A CA 1
ATOM 693 C C . GLU A 1 91 ? -17.844 -32.781 -35.469 1 41.06 91 GLU A C 1
ATOM 695 O O . GLU A 1 91 ? -17.125 -31.781 -35.531 1 41.06 91 GLU A O 1
ATOM 700 N N . HIS A 1 92 ? -17.188 -33.812 -34.969 1 31.03 92 HIS A N 1
ATOM 701 C CA . HIS A 1 92 ? -16.047 -34.5 -35.562 1 31.03 92 HIS A CA 1
ATOM 702 C C . HIS A 1 92 ? -16.312 -34.781 -37.031 1 31.03 92 HIS A C 1
ATOM 704 O O . HIS A 1 92 ? -17.391 -35.25 -37.406 1 31.03 92 HIS A O 1
ATOM 710 N N . MET B 1 1 ? 9.477 -10.539 15.359 1 39.41 1 MET B N 1
ATOM 711 C CA . MET B 1 1 ? 10.57 -10.172 14.461 1 39.41 1 MET B CA 1
ATOM 712 C C . MET B 1 1 ? 10.055 -9.352 13.289 1 39.41 1 MET B C 1
ATOM 714 O O . MET B 1 1 ? 9.016 -9.664 12.711 1 39.41 1 MET B O 1
ATOM 718 N N . THR B 1 2 ? 10.234 -7.992 13.461 1 50.31 2 THR B N 1
ATOM 719 C CA . THR B 1 2 ? 9.742 -7.156 12.375 1 50.31 2 THR B CA 1
ATOM 720 C C . THR B 1 2 ? 10.297 -7.621 11.031 1 50.31 2 THR B C 1
ATOM 722 O O . THR B 1 2 ? 11.516 -7.637 10.828 1 50.31 2 THR B O 1
ATOM 725 N N . ASP B 1 3 ? 9.523 -8.281 10.234 1 75.62 3 ASP B N 1
ATOM 726 C CA . ASP B 1 3 ? 9.977 -8.891 8.992 1 75.62 3 ASP B CA 1
ATOM 727 C C . ASP B 1 3 ? 10.297 -7.828 7.945 1 75.62 3 ASP B C 1
ATOM 729 O O . ASP B 1 3 ? 9.664 -6.77 7.91 1 75.62 3 ASP B O 1
ATOM 733 N N . ALA B 1 4 ? 11.453 -7.992 7.488 1 87.75 4 ALA B N 1
ATOM 734 C CA . ALA B 1 4 ? 11.945 -7.098 6.441 1 87.75 4 ALA B CA 1
ATOM 735 C C . ALA B 1 4 ? 11.102 -7.219 5.176 1 87.75 4 ALA B C 1
ATOM 737 O O . ALA B 1 4 ? 10.586 -8.297 4.867 1 87.75 4 ALA B O 1
ATOM 738 N N . LEU B 1 5 ? 10.852 -6.07 4.574 1 93.81 5 LEU B N 1
ATOM 739 C CA . LEU B 1 5 ? 10.164 -6 3.291 1 93.81 5 LEU B CA 1
ATOM 740 C C . LEU B 1 5 ? 11.148 -5.77 2.152 1 93.81 5 LEU B C 1
ATOM 742 O O . LEU B 1 5 ? 12.078 -4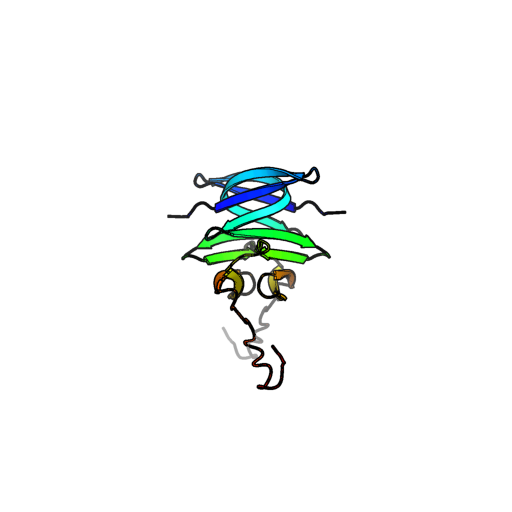.969 2.283 1 93.81 5 LEU B O 1
ATOM 746 N N . GLN B 1 6 ? 11.016 -6.629 1.15 1 95.69 6 GLN B N 1
ATOM 747 C CA . GLN B 1 6 ? 11.781 -6.402 -0.071 1 95.69 6 GLN B CA 1
ATOM 748 C C . GLN B 1 6 ? 11.023 -5.492 -1.033 1 95.69 6 GLN B C 1
ATOM 750 O O . GLN B 1 6 ? 9.844 -5.723 -1.312 1 95.69 6 GLN B O 1
ATOM 755 N N . LEU B 1 7 ? 11.703 -4.363 -1.51 1 96.94 7 LEU B N 1
ATOM 756 C CA . LEU B 1 7 ? 11.078 -3.391 -2.398 1 96.94 7 LEU B CA 1
ATOM 757 C C . LEU B 1 7 ? 11.828 -3.299 -3.721 1 96.94 7 LEU B C 1
ATOM 759 O O . LEU B 1 7 ? 13.055 -3.463 -3.756 1 96.94 7 LEU B O 1
ATOM 763 N N . VAL B 1 8 ? 11.141 -3.16 -4.719 1 97.06 8 VAL B N 1
ATOM 764 C CA . VAL B 1 8 ? 11.688 -2.797 -6.023 1 97.06 8 VAL B CA 1
ATOM 765 C C . VAL B 1 8 ? 11.258 -1.375 -6.383 1 97.06 8 VAL B C 1
ATOM 767 O O . VAL B 1 8 ? 10.07 -1.097 -6.531 1 97.06 8 VAL B O 1
ATOM 770 N N . LEU B 1 9 ? 12.227 -0.469 -6.438 1 96.75 9 LEU B N 1
ATOM 771 C CA . LEU B 1 9 ? 11.961 0.913 -6.824 1 96.75 9 LEU B CA 1
ATOM 772 C C . LEU B 1 9 ? 12.188 1.114 -8.32 1 96.75 9 LEU B C 1
ATOM 774 O O . LEU B 1 9 ? 13.227 0.725 -8.852 1 96.75 9 LEU B O 1
ATOM 778 N N . GLU B 1 10 ? 11.164 1.582 -8.953 1 96.94 10 GLU B N 1
ATOM 779 C CA . GLU B 1 10 ? 11.305 1.85 -10.383 1 96.94 10 GLU B CA 1
ATOM 780 C C . GLU B 1 10 ? 11.32 3.35 -10.664 1 96.94 10 GLU B C 1
ATOM 782 O O . GLU B 1 10 ? 10.406 4.07 -10.258 1 96.94 10 GLU B O 1
ATOM 787 N N . ASN B 1 11 ? 12.352 3.713 -11.328 1 93.31 11 ASN B N 1
ATOM 788 C CA . ASN B 1 11 ? 12.5 5.121 -11.688 1 93.31 11 ASN B CA 1
ATOM 789 C C . ASN B 1 11 ? 11.859 5.422 -13.039 1 93.31 11 ASN B C 1
ATOM 791 O O . ASN B 1 11 ? 11.445 4.512 -13.75 1 93.31 11 ASN B O 1
ATOM 795 N N . ALA B 1 12 ? 11.93 6.75 -13.359 1 89 12 ALA B N 1
ATOM 796 C CA . ALA B 1 12 ? 11.289 7.23 -14.586 1 89 12 ALA B CA 1
ATOM 797 C C . ALA B 1 12 ? 12.008 6.699 -15.82 1 89 12 ALA B C 1
ATOM 799 O O . ALA B 1 12 ? 11.391 6.523 -16.875 1 89 12 ALA B O 1
ATOM 800 N N . ASP B 1 13 ? 13.289 6.344 -15.672 1 89.81 13 ASP B N 1
ATOM 801 C CA . ASP B 1 13 ? 14.078 5.867 -16.797 1 89.81 13 ASP B CA 1
ATOM 802 C C . ASP B 1 13 ? 13.938 4.359 -16.969 1 89.81 13 ASP B C 1
ATOM 804 O O . ASP B 1 13 ? 14.516 3.775 -17.891 1 89.81 13 ASP B O 1
ATOM 808 N N . GLY B 1 14 ? 13.227 3.744 -16.109 1 88.5 14 GLY B N 1
ATOM 809 C CA . GLY B 1 14 ? 12.984 2.312 -16.188 1 88.5 14 GLY B CA 1
ATOM 810 C C . GLY B 1 14 ? 13.961 1.491 -15.375 1 88.5 14 GLY B C 1
ATOM 811 O O . GLY B 1 14 ? 13.867 0.263 -15.336 1 88.5 14 GLY B O 1
ATOM 812 N N . THR B 1 15 ? 14.914 2.219 -14.805 1 94.38 15 THR B N 1
ATOM 813 C CA . THR B 1 15 ? 15.852 1.504 -13.953 1 94.38 15 THR B CA 1
ATOM 814 C C . THR B 1 15 ? 15.172 1.028 -12.672 1 94.38 15 THR B C 1
ATOM 816 O O . THR B 1 15 ? 14.336 1.735 -12.109 1 94.38 15 THR B O 1
ATOM 819 N N . GLN B 1 16 ? 15.461 -0.199 -12.297 1 95.25 16 GLN B N 1
ATOM 820 C CA . GLN B 1 16 ? 14.891 -0.778 -11.086 1 95.25 16 GLN B CA 1
ATOM 821 C C . GLN B 1 16 ? 15.969 -0.987 -10.023 1 95.25 16 GLN B C 1
ATOM 823 O O . GLN B 1 16 ? 17.109 -1.343 -10.336 1 95.25 16 GLN B O 1
ATOM 828 N N . LEU B 1 17 ? 15.656 -0.521 -8.82 1 95.38 17 LEU B N 1
ATOM 829 C CA . LEU B 1 17 ? 16.531 -0.725 -7.664 1 95.38 17 LEU B CA 1
ATOM 830 C C . LEU B 1 17 ? 15.828 -1.582 -6.613 1 95.38 17 LEU B C 1
ATOM 832 O O . LEU B 1 17 ? 14.656 -1.361 -6.297 1 95.38 17 LEU B O 1
ATOM 836 N N . GLU B 1 18 ? 16.531 -2.582 -6.152 1 95.88 18 GLU B N 1
ATOM 837 C CA . GLU B 1 18 ? 16 -3.438 -5.098 1 95.88 18 GLU B CA 1
ATOM 838 C C . GLU B 1 18 ? 16.562 -3.049 -3.734 1 95.88 18 GLU B C 1
ATOM 840 O O . GLU B 1 18 ? 17.75 -2.746 -3.613 1 95.88 18 GLU B O 1
ATOM 845 N N . THR B 1 19 ? 15.703 -2.904 -2.805 1 95.62 19 THR B N 1
ATOM 846 C CA . THR B 1 19 ? 16.125 -2.57 -1.449 1 95.62 19 THR B CA 1
ATOM 847 C C . THR B 1 19 ? 15.281 -3.311 -0.418 1 95.62 19 THR B C 1
ATOM 849 O O . THR B 1 19 ? 14.266 -3.912 -0.762 1 95.62 19 THR B O 1
ATOM 852 N N . VAL B 1 20 ? 15.859 -3.369 0.842 1 94.62 20 VAL B N 1
ATOM 853 C CA . VAL B 1 20 ? 15.141 -4.027 1.927 1 94.62 20 VAL B CA 1
ATOM 854 C C . VAL B 1 20 ? 14.969 -3.059 3.098 1 94.62 20 VAL B C 1
ATOM 856 O O . VAL B 1 20 ? 15.883 -2.281 3.4 1 94.62 20 VAL B O 1
ATOM 859 N N . CYS B 1 21 ? 13.883 -3.018 3.693 1 94.94 21 CYS B N 1
ATOM 860 C CA . CYS B 1 21 ? 13.617 -2.20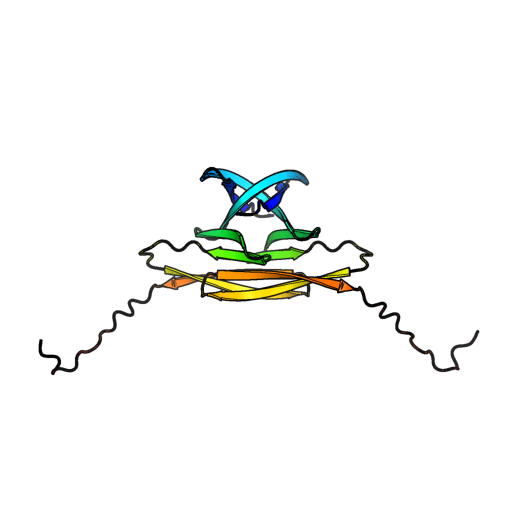7 4.879 1 94.94 21 CYS B CA 1
ATOM 861 C C . CYS B 1 21 ? 12.609 -2.895 5.793 1 94.94 21 CYS B C 1
ATOM 863 O O . CYS B 1 21 ? 12.031 -3.924 5.43 1 94.94 21 CYS B O 1
ATOM 865 N N . THR B 1 22 ? 12.469 -2.355 6.973 1 94.31 22 THR B N 1
ATOM 866 C CA . THR B 1 22 ? 11.516 -2.912 7.922 1 94.31 22 THR B CA 1
ATOM 867 C C . THR B 1 22 ? 10.117 -2.348 7.672 1 94.31 22 THR B C 1
ATOM 869 O O . THR B 1 22 ? 9.125 -3.084 7.711 1 94.31 22 THR B O 1
ATOM 872 N N . ARG B 1 23 ? 10 -1.145 7.426 1 95.94 23 ARG B N 1
ATOM 873 C CA . ARG B 1 23 ? 8.805 -0.409 7.039 1 95.94 23 ARG B CA 1
ATOM 874 C C . ARG B 1 23 ? 9.156 0.798 6.176 1 95.94 23 ARG B C 1
ATOM 876 O O . ARG B 1 23 ? 10.328 1.16 6.055 1 95.94 23 ARG B O 1
ATOM 883 N N . PHE B 1 24 ? 8.188 1.247 5.555 1 96.69 24 PHE B N 1
ATOM 884 C CA . PHE B 1 24 ? 8.422 2.428 4.734 1 96.69 24 PHE B CA 1
ATOM 885 C C . PHE B 1 24 ? 7.18 3.309 4.684 1 96.69 24 PHE B C 1
ATOM 887 O O . PHE B 1 24 ? 6.074 2.846 4.973 1 96.69 24 PHE B O 1
ATOM 894 N N . ALA B 1 25 ? 7.422 4.527 4.406 1 96.88 25 ALA B N 1
ATOM 895 C CA . ALA B 1 25 ? 6.328 5.488 4.285 1 96.88 25 ALA B CA 1
ATOM 896 C C . ALA B 1 25 ? 6.32 6.141 2.906 1 96.88 25 ALA B C 1
ATOM 898 O O . ALA B 1 25 ? 7.375 6.449 2.352 1 96.88 25 ALA B O 1
ATOM 899 N N . VAL B 1 26 ? 5.145 6.266 2.377 1 95.69 26 VAL B N 1
ATOM 900 C CA . VAL B 1 26 ? 4.922 7.074 1.181 1 95.69 26 VAL B CA 1
ATOM 901 C C . VAL B 1 26 ? 4.465 8.477 1.581 1 95.69 26 VAL B C 1
ATOM 903 O O . VAL B 1 26 ? 3.494 8.625 2.328 1 95.69 26 VAL B O 1
ATOM 906 N N . ILE B 1 27 ? 5.207 9.43 1.21 1 93.69 27 ILE B N 1
ATOM 907 C CA . ILE B 1 27 ? 4.75 10.797 1.441 1 93.69 27 ILE B CA 1
ATOM 908 C C . ILE B 1 27 ? 3.656 11.156 0.437 1 93.69 27 ILE B C 1
ATOM 910 O O . ILE B 1 27 ? 3.926 11.305 -0.757 1 93.69 27 ILE B O 1
ATOM 914 N N . TRP B 1 28 ? 2.469 11.164 1.016 1 88.38 28 TRP B N 1
ATOM 915 C CA . TRP B 1 28 ? 1.289 11.344 0.173 1 88.38 28 TRP B CA 1
ATOM 916 C C . TRP B 1 28 ? 0.372 12.422 0.742 1 88.38 28 TRP B C 1
ATOM 918 O O . TRP B 1 28 ? -0.084 12.32 1.883 1 88.38 28 TRP B O 1
ATOM 928 N N . GLN B 1 29 ? 0.07 13.555 -0.143 1 85.12 29 GLN B N 1
ATOM 929 C CA . GLN B 1 29 ? -0.787 14.672 0.246 1 85.12 29 GLN B CA 1
ATOM 930 C C . GLN B 1 29 ? -0.328 15.281 1.566 1 85.12 29 GLN B C 1
ATOM 932 O O . GLN B 1 29 ? -1.152 15.648 2.406 1 85.12 29 GLN B O 1
ATOM 937 N N . GLY B 1 30 ? 0.972 15.336 1.805 1 83.81 30 GLY B N 1
ATOM 938 C CA . GLY B 1 30 ? 1.578 15.961 2.969 1 83.81 30 GLY B CA 1
ATOM 939 C C . GLY B 1 30 ? 1.602 15.062 4.188 1 83.81 30 GLY B C 1
ATOM 940 O O . GLY B 1 30 ? 1.971 15.492 5.281 1 83.81 30 GLY B O 1
ATOM 941 N N . ARG B 1 31 ? 1.169 13.859 4.113 1 89.44 31 ARG B N 1
ATOM 942 C CA . ARG B 1 31 ? 1.156 12.906 5.215 1 89.44 31 ARG B CA 1
ATOM 943 C C . ARG B 1 31 ? 1.992 11.672 4.883 1 89.44 31 ARG B C 1
ATOM 945 O O . ARG B 1 31 ? 2.258 11.398 3.711 1 89.44 31 ARG B O 1
ATOM 952 N N . GLU B 1 32 ? 2.344 11 5.973 1 94.25 32 GLU B N 1
ATOM 953 C CA . GLU B 1 32 ? 3.104 9.766 5.777 1 94.25 32 GLU B CA 1
ATOM 954 C C . GLU B 1 32 ? 2.197 8.547 5.852 1 94.25 32 GLU B C 1
ATOM 956 O O . GLU B 1 32 ? 1.532 8.32 6.867 1 94.25 32 GLU B O 1
ATOM 961 N N . LEU B 1 33 ? 2.125 7.883 4.75 1 95 33 LEU B N 1
ATOM 962 C CA . LEU B 1 33 ? 1.448 6.594 4.707 1 95 33 LEU B CA 1
ATOM 963 C C . LEU B 1 33 ? 2.43 5.453 4.965 1 95 33 LEU B C 1
ATOM 965 O O . LEU B 1 33 ? 3.25 5.129 4.102 1 95 33 LEU B O 1
ATOM 969 N N . TRP B 1 34 ? 2.334 4.859 6.113 1 95.25 34 TRP B N 1
ATOM 970 C CA . TRP B 1 34 ? 3.291 3.84 6.531 1 95.25 34 TRP B CA 1
ATOM 971 C C . TRP B 1 34 ? 2.811 2.447 6.133 1 95.25 34 TRP B C 1
ATOM 973 O O . TRP B 1 34 ? 1.624 2.135 6.254 1 95.25 34 TRP B O 1
ATOM 983 N N . VAL B 1 35 ? 3.662 1.694 5.551 1 96.31 35 VAL B N 1
ATOM 984 C CA . VAL B 1 35 ? 3.398 0.304 5.195 1 96.31 35 VAL B CA 1
ATOM 985 C C . VAL B 1 35 ? 4.348 -0.615 5.957 1 96.31 35 VAL B C 1
ATOM 987 O O . VAL B 1 35 ? 5.562 -0.406 5.949 1 96.31 35 VAL B O 1
ATOM 990 N N . GLN B 1 36 ? 3.795 -1.552 6.633 1 94.69 36 GLN B N 1
ATOM 991 C CA . GLN B 1 36 ? 4.586 -2.525 7.379 1 94.69 36 GLN B CA 1
ATOM 992 C C . GLN B 1 36 ? 3.945 -3.908 7.336 1 94.69 36 GLN B C 1
ATOM 994 O O . GLN B 1 36 ? 2.742 -4.031 7.094 1 94.69 36 GLN B O 1
ATOM 999 N N . GLN B 1 37 ? 4.77 -4.914 7.402 1 92 37 GLN B N 1
ATOM 1000 C CA . GLN B 1 37 ? 4.246 -6.273 7.516 1 92 37 GLN B CA 1
ATOM 1001 C C . GLN B 1 37 ? 4.02 -6.656 8.977 1 92 37 GLN B C 1
ATOM 1003 O O . GLN B 1 37 ? 4.887 -6.43 9.82 1 92 37 GLN B O 1
ATOM 1008 N N . ALA B 1 38 ? 2.805 -7.074 9.242 1 89.44 38 ALA B N 1
ATOM 1009 C CA . ALA B 1 38 ? 2.48 -7.555 10.578 1 89.44 38 ALA B CA 1
ATOM 1010 C C . ALA B 1 38 ? 1.528 -8.75 10.523 1 89.44 38 ALA B C 1
ATOM 1012 O O . ALA B 1 38 ? 0.513 -8.703 9.82 1 89.44 38 ALA B O 1
ATOM 1013 N N . ASP B 1 39 ? 1.881 -9.758 11.328 1 88.38 39 ASP B N 1
ATOM 1014 C CA . ASP B 1 39 ? 1.023 -10.93 11.469 1 88.38 39 ASP B CA 1
ATOM 1015 C C . ASP B 1 39 ? 0.731 -11.562 10.109 1 88.38 39 ASP B C 1
ATOM 1017 O O . ASP B 1 39 ? -0.399 -11.977 9.844 1 88.38 39 ASP B O 1
ATOM 1021 N N . GLY B 1 40 ? 1.521 -11.477 9.25 1 86.81 40 GLY B N 1
ATOM 1022 C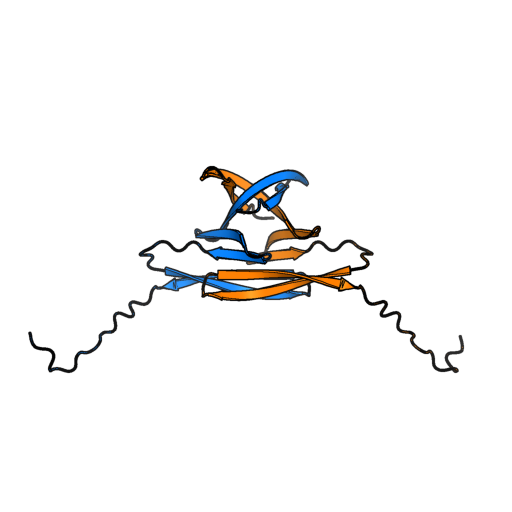 CA . GLY B 1 40 ? 1.364 -12.094 7.938 1 86.81 40 GLY B CA 1
ATOM 1023 C C . GLY B 1 40 ? 0.617 -11.211 6.953 1 86.81 40 GLY B C 1
ATOM 1024 O O . GLY B 1 40 ? 0.295 -11.648 5.844 1 86.81 40 GLY B O 1
ATOM 1025 N N . GLN B 1 41 ? 0.242 -10 7.266 1 93.94 41 GLN B N 1
ATOM 1026 C CA . GLN B 1 41 ? -0.445 -9.062 6.383 1 93.94 41 GLN B CA 1
ATOM 1027 C C . GLN B 1 41 ? 0.345 -7.766 6.238 1 93.94 41 GLN B C 1
ATOM 1029 O O . GLN B 1 41 ? 1.317 -7.539 6.961 1 93.94 41 GLN B O 1
ATOM 1034 N N . LEU B 1 42 ? -0 -7.023 5.211 1 94.94 42 LEU B N 1
ATOM 1035 C CA . LEU B 1 42 ? 0.543 -5.676 5.09 1 94.94 42 LEU B CA 1
ATOM 1036 C C . LEU B 1 42 ? -0.384 -4.656 5.742 1 94.94 42 LEU B C 1
ATOM 1038 O O . LEU B 1 42 ? -1.567 -4.582 5.406 1 94.94 42 LEU B O 1
ATOM 1042 N N . LEU B 1 43 ? 0.144 -3.988 6.719 1 95.25 43 LEU B N 1
ATOM 1043 C CA . LEU B 1 43 ? -0.604 -2.926 7.383 1 95.25 43 LEU B CA 1
ATOM 1044 C C . LEU B 1 43 ? -0.279 -1.568 6.77 1 95.25 43 LEU B C 1
ATOM 1046 O O . LEU B 1 43 ? 0.893 -1.215 6.621 1 95.25 43 LEU B O 1
ATOM 1050 N N . ILE B 1 44 ? -1.261 -0.886 6.309 1 95.5 44 ILE B N 1
ATOM 1051 C CA . ILE B 1 44 ? -1.119 0.44 5.719 1 95.5 44 ILE B CA 1
ATOM 1052 C C . ILE B 1 44 ? -1.837 1.471 6.586 1 95.5 44 ILE B C 1
ATOM 1054 O O . ILE B 1 44 ? -3.045 1.371 6.809 1 95.5 44 ILE B O 1
ATOM 1058 N N . GLY B 1 45 ? -1.187 2.395 7.066 1 96 45 GLY B N 1
ATOM 1059 C CA . GLY B 1 45 ? -1.778 3.4 7.934 1 96 45 GLY B CA 1
ATOM 1060 C C . GLY B 1 45 ? -1.173 4.777 7.746 1 96 45 GLY B C 1
ATOM 1061 O O . GLY B 1 45 ? -0.019 4.906 7.332 1 96 45 GLY B O 1
ATOM 1062 N N . VAL B 1 46 ? -1.908 5.73 8.016 1 94 46 VAL B N 1
ATOM 1063 C CA . VAL B 1 46 ? -1.442 7.109 7.938 1 94 46 VAL B CA 1
ATOM 1064 C C . VAL B 1 46 ? -0.983 7.578 9.32 1 94 46 VAL B C 1
ATOM 1066 O O . VAL B 1 46 ? -1.648 7.312 10.32 1 94 46 VAL B O 1
ATOM 1069 N N . ASP B 1 47 ? 0.233 8.141 9.227 1 90.38 47 ASP B N 1
ATOM 1070 C CA . ASP B 1 47 ? 0.746 8.711 10.469 1 90.38 47 ASP B CA 1
ATOM 1071 C C . ASP B 1 47 ? -0.072 9.922 10.898 1 90.38 47 ASP B C 1
ATOM 1073 O O . ASP B 1 47 ? -0.248 10.867 10.125 1 90.38 47 ASP B O 1
ATOM 1077 N N . VAL B 1 48 ? -0.604 9.75 12.117 1 82.44 48 VAL B N 1
ATOM 1078 C CA . VAL B 1 48 ? -1.359 10.867 12.672 1 82.44 48 VAL B CA 1
ATOM 1079 C C . VAL B 1 48 ? -0.59 11.484 13.836 1 82.44 48 VAL B C 1
ATOM 1081 O O . VAL B 1 48 ? -0.025 10.766 14.664 1 82.44 48 VAL B O 1
ATOM 1084 N N . GLU B 1 49 ? -0.259 12.695 13.664 1 77.62 49 GLU B N 1
ATOM 1085 C CA . GLU B 1 49 ? 0.45 13.383 14.734 1 77.62 49 GLU B CA 1
ATOM 1086 C C . GLU B 1 49 ? -0.492 13.734 15.883 1 77.62 49 GLU B C 1
ATOM 1088 O O . GLU B 1 49 ? -1.666 14.039 15.664 1 77.62 49 GLU B O 1
ATOM 1093 N N . GLU B 1 50 ? 0.058 13.414 17.062 1 75.5 50 GLU B N 1
ATOM 1094 C CA . GLU B 1 50 ? -0.718 13.812 18.234 1 75.5 50 GLU B CA 1
ATOM 1095 C C . GLU B 1 50 ? -0.981 15.312 18.234 1 75.5 50 GLU B C 1
ATOM 1097 O O . GLU B 1 50 ? -0.067 16.109 18.016 1 75.5 50 GLU B O 1
ATOM 1102 N N . GLY B 1 51 ? -2.27 15.672 18.359 1 73.25 51 GLY B N 1
ATOM 1103 C CA . GLY B 1 51 ? -2.621 17.078 18.406 1 73.25 51 GLY B CA 1
ATOM 1104 C C . GLY B 1 51 ? -2.951 17.656 17.031 1 73.25 51 GLY B C 1
ATOM 1105 O O . GLY B 1 51 ? -3.074 18.875 16.875 1 73.25 51 GLY B O 1
ATOM 1106 N N . ASP B 1 52 ? -3.014 16.812 16.156 1 76.06 52 ASP B N 1
ATOM 1107 C CA . ASP B 1 52 ? -3.338 17.281 14.82 1 76.06 52 ASP B CA 1
ATOM 1108 C C . ASP B 1 52 ? -4.762 17.828 14.758 1 76.06 52 ASP B C 1
ATOM 1110 O O . ASP B 1 52 ? -5.652 17.344 15.453 1 76.06 52 ASP B O 1
ATOM 1114 N N . SER B 1 53 ? -4.855 18.859 14.07 1 82 53 SER B N 1
ATOM 1115 C CA . SER B 1 53 ? -6.164 19.484 13.867 1 82 53 SER B CA 1
ATOM 1116 C C . SER B 1 53 ? -6.992 18.703 12.852 1 82 53 SER B C 1
ATOM 1118 O O . SER B 1 53 ? -8.188 18.953 12.695 1 82 53 SER B O 1
ATOM 1120 N N . GLU B 1 54 ? -6.309 17.734 12.203 1 84.88 54 GLU B N 1
ATOM 1121 C CA . GLU B 1 54 ? -7 16.938 11.188 1 84.88 54 GLU B CA 1
ATOM 1122 C C . GLU B 1 54 ? -6.68 15.461 11.344 1 84.88 54 GLU B C 1
ATOM 1124 O O . GLU B 1 54 ? -5.645 15.102 11.906 1 84.88 54 GLU B O 1
ATOM 1129 N N . TYR B 1 55 ? -7.773 14.648 11.125 1 85.56 55 TYR B N 1
ATOM 1130 C CA . TYR B 1 55 ? -7.59 13.195 11.102 1 85.56 55 TYR B CA 1
ATOM 1131 C C . TYR B 1 55 ? -7.57 12.672 9.672 1 85.56 55 TYR B C 1
ATOM 1133 O O . TYR B 1 55 ? -8.336 13.133 8.82 1 85.56 55 TYR B O 1
ATOM 1141 N N . ALA B 1 56 ? -6.648 11.789 9.492 1 89.31 56 ALA B N 1
ATOM 1142 C CA . ALA B 1 56 ? -6.531 11.172 8.172 1 89.31 56 ALA B CA 1
ATOM 1143 C C . ALA B 1 56 ? -7.434 9.945 8.062 1 89.31 56 ALA B C 1
ATOM 1145 O O . ALA B 1 56 ? -7.48 9.117 8.969 1 89.31 56 ALA B O 1
ATOM 1146 N N . ASN B 1 57 ? -8.273 9.898 6.965 1 92 57 ASN B N 1
ATOM 1147 C CA . ASN B 1 57 ? -9.125 8.758 6.641 1 92 57 ASN B CA 1
ATOM 1148 C C . ASN B 1 57 ? -8.688 8.086 5.344 1 92 57 ASN B C 1
ATOM 1150 O O . ASN B 1 57 ? -8.508 8.75 4.324 1 92 57 ASN B O 1
ATOM 1154 N N . LEU B 1 58 ? -8.453 6.875 5.449 1 94 58 LEU B N 1
ATOM 1155 C CA . LEU B 1 58 ? -8.062 6.117 4.266 1 94 58 LEU B CA 1
ATOM 1156 C C . LEU B 1 58 ? -9.281 5.527 3.572 1 94 58 LEU B C 1
ATOM 1158 O O . LEU B 1 58 ? -10.016 4.734 4.164 1 94 58 LEU B O 1
ATOM 1162 N N . LEU B 1 59 ? -9.523 5.98 2.393 1 91.88 59 LEU B N 1
ATOM 1163 C CA . LEU B 1 59 ? -10.609 5.457 1.578 1 91.88 59 LEU B CA 1
ATOM 1164 C C . LEU B 1 59 ? -10.102 4.406 0.598 1 91.88 59 LEU B C 1
ATOM 1166 O O . LEU B 1 59 ? -9.211 4.688 -0.214 1 91.88 59 LEU B O 1
ATOM 1170 N N . LEU B 1 60 ? -10.602 3.244 0.77 1 91.19 60 LEU B N 1
ATOM 1171 C CA . LEU B 1 60 ? -10.203 2.131 -0.084 1 91.19 60 LEU B CA 1
ATOM 1172 C C . LEU B 1 60 ? -11.273 1.844 -1.136 1 91.19 60 LEU B C 1
ATOM 1174 O O . LEU B 1 60 ? -12.461 1.809 -0.824 1 91.19 60 LEU B O 1
ATOM 1178 N N . ARG B 1 61 ? -10.891 1.672 -2.352 1 92.75 61 ARG B N 1
ATOM 1179 C CA . ARG B 1 61 ? -11.805 1.32 -3.432 1 92.75 61 ARG B CA 1
ATOM 1180 C C . ARG B 1 61 ? -11.273 0.14 -4.238 1 92.75 61 ARG B C 1
ATOM 1182 O O . ARG B 1 61 ? -10.273 0.266 -4.945 1 92.75 61 ARG B O 1
ATOM 1189 N N . PRO B 1 62 ? -11.883 -1.055 -4.062 1 91.06 62 PRO B N 1
ATOM 1190 C CA . PRO B 1 62 ? -11.5 -2.16 -4.941 1 91.06 62 PRO B CA 1
ATOM 1191 C C . PRO B 1 62 ? -11.82 -1.889 -6.406 1 91.06 62 PRO B C 1
ATOM 1193 O O . PRO B 1 62 ? -12.961 -1.556 -6.742 1 91.06 62 PRO B O 1
ATOM 1196 N N . MET B 1 63 ? -10.766 -1.857 -7.18 1 91.19 63 MET B N 1
ATOM 1197 C CA . MET B 1 63 ? -10.945 -1.578 -8.602 1 91.19 63 MET B CA 1
ATOM 1198 C C . MET B 1 63 ? -11.016 -2.873 -9.406 1 91.19 63 MET B C 1
ATOM 1200 O O . MET B 1 63 ? -11.695 -2.936 -10.43 1 91.19 63 MET B O 1
ATOM 1204 N N . ALA B 1 64 ? -10.367 -3.924 -9.219 1 92.38 64 ALA B N 1
ATOM 1205 C CA . ALA B 1 64 ? -10.336 -5.273 -9.773 1 92.38 64 ALA B CA 1
ATOM 1206 C C . ALA B 1 64 ? -9.93 -6.293 -8.719 1 92.38 64 ALA B C 1
ATOM 1208 O O . ALA B 1 64 ? -9.773 -5.953 -7.539 1 92.38 64 ALA B O 1
ATOM 1209 N N . THR B 1 65 ? -9.828 -7.582 -9.086 1 89.19 65 THR B N 1
ATOM 1210 C CA . THR B 1 65 ? -9.445 -8.641 -8.156 1 89.19 65 THR B CA 1
ATOM 1211 C C . THR B 1 65 ? -8.062 -8.375 -7.57 1 89.19 65 THR B C 1
ATOM 1213 O O . THR B 1 65 ? -7.82 -8.633 -6.391 1 89.19 65 THR B O 1
ATOM 1216 N N . ASN B 1 66 ? -7.184 -7.762 -8.367 1 93.81 66 ASN B N 1
ATOM 1217 C CA . ASN B 1 66 ? -5.809 -7.559 -7.922 1 93.81 66 ASN B CA 1
ATOM 1218 C C . ASN B 1 66 ? -5.422 -6.082 -7.949 1 93.81 66 ASN B C 1
ATOM 1220 O O . ASN B 1 66 ? -4.242 -5.75 -8.086 1 93.81 66 ASN B O 1
ATOM 1224 N N . LEU B 1 67 ? -6.465 -5.164 -7.938 1 95.31 67 LEU B N 1
ATOM 1225 C CA . LEU B 1 67 ? -6.191 -3.734 -8.031 1 95.31 67 LEU B CA 1
ATOM 1226 C C . LEU B 1 67 ? -7.078 -2.949 -7.07 1 95.31 67 LEU B C 1
ATOM 1228 O O . LEU B 1 67 ? -8.297 -3.131 -7.055 1 95.31 67 LEU B O 1
ATOM 1232 N N . VAL B 1 68 ? -6.48 -2.182 -6.262 1 94.19 68 VAL B N 1
ATOM 1233 C CA . VAL B 1 68 ? -7.223 -1.348 -5.32 1 94.19 68 VAL B CA 1
ATOM 1234 C C . VAL B 1 68 ? -6.707 0.089 -5.387 1 94.19 68 VAL B C 1
ATOM 1236 O O . VAL B 1 68 ? -5.559 0.326 -5.766 1 94.19 68 VAL B O 1
ATOM 1239 N N . SER B 1 69 ? -7.531 0.973 -5.117 1 94.44 69 SER B N 1
ATOM 1240 C CA . SER B 1 69 ? -7.141 2.379 -5.047 1 94.44 69 SER B CA 1
ATOM 1241 C C . SER B 1 69 ? -7.277 2.92 -3.629 1 94.44 69 SER B C 1
ATOM 1243 O O . SER B 1 69 ? -8.234 2.6 -2.926 1 94.44 69 SER B O 1
ATOM 1245 N N . LEU B 1 70 ? -6.32 3.668 -3.18 1 94.56 70 LEU B N 1
ATOM 1246 C CA . LEU B 1 70 ? -6.324 4.305 -1.868 1 94.56 70 LEU B CA 1
ATOM 1247 C C . LEU B 1 70 ? -6.363 5.824 -2.002 1 94.56 70 LEU B C 1
ATOM 1249 O O . LEU B 1 70 ? -5.625 6.402 -2.805 1 94.56 70 LEU B O 1
ATOM 1253 N N . GLN B 1 71 ? -7.332 6.363 -1.328 1 93.12 71 GLN B N 1
ATOM 1254 C CA . GLN B 1 71 ? -7.41 7.82 -1.242 1 93.12 71 GLN B CA 1
ATOM 1255 C C . GLN B 1 71 ? -7.32 8.289 0.206 1 93.12 71 GLN B C 1
ATOM 1257 O O . GLN B 1 71 ? -7.645 7.539 1.13 1 93.12 71 GLN B O 1
ATOM 1262 N N . LEU B 1 72 ? -6.77 9.5 0.345 1 92.75 72 LEU B N 1
ATOM 1263 C CA . LEU B 1 72 ? -6.648 10.102 1.668 1 92.75 72 LEU B CA 1
ATOM 1264 C C . LEU B 1 72 ? -7.594 11.289 1.813 1 92.75 72 LEU B C 1
ATOM 1266 O O . LEU B 1 72 ? -7.656 12.148 0.934 1 92.75 72 LEU B O 1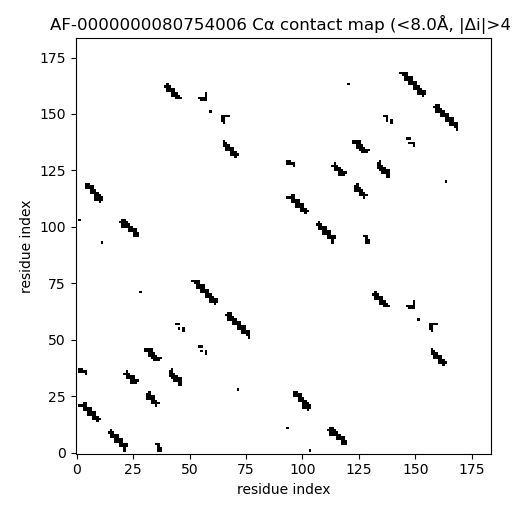
ATOM 1270 N N . GLU B 1 73 ? -8.391 11.148 2.812 1 92.06 73 GLU B N 1
ATOM 1271 C CA . GLU B 1 73 ? -9.273 12.266 3.139 1 92.06 73 GLU B CA 1
ATOM 1272 C C . GLU B 1 73 ? -8.969 12.82 4.527 1 92.06 73 GLU B C 1
ATOM 1274 O O . GLU B 1 73 ? -8.938 12.078 5.508 1 92.06 73 GLU B O 1
ATOM 1279 N N . MET B 1 74 ? -8.719 14.094 4.531 1 88.62 74 MET B N 1
ATOM 1280 C CA . MET B 1 74 ? -8.445 14.758 5.805 1 88.62 74 MET B CA 1
ATOM 1281 C C . MET B 1 74 ? -9.719 15.359 6.383 1 88.62 74 MET B C 1
ATOM 1283 O O . MET B 1 74 ? -10.508 15.977 5.66 1 88.62 74 MET B O 1
ATOM 1287 N N . GLU B 1 75 ? -10.031 15.023 7.57 1 88.69 75 GLU B N 1
ATOM 1288 C CA . GLU B 1 75 ? -11.18 15.586 8.266 1 88.69 75 GLU B CA 1
ATOM 1289 C C . GLU B 1 75 ? -10.742 16.375 9.5 1 88.69 75 GLU B C 1
ATOM 1291 O O . GLU B 1 75 ? -9.82 15.984 10.203 1 88.69 75 GLU B O 1
ATOM 1296 N N . PRO B 1 76 ? -11.383 17.578 9.773 1 82.81 76 PRO B N 1
ATOM 1297 C CA . PRO B 1 76 ? -11.047 18.359 10.961 1 82.81 76 PRO B CA 1
ATOM 1298 C C . PRO B 1 76 ? -11.336 17.625 12.266 1 82.81 76 PRO B C 1
ATOM 1300 O O . PRO B 1 76 ? -12.258 16.797 12.328 1 82.81 76 PRO B O 1
ATOM 1303 N N . ALA B 1 77 ? -10.32 17.656 13.133 1 77.5 77 ALA B N 1
ATOM 1304 C CA . ALA B 1 77 ? -10.562 17.047 14.438 1 77.5 77 ALA B CA 1
ATOM 1305 C C . ALA B 1 77 ? -11.766 17.703 15.125 1 77.5 77 ALA B C 1
ATOM 1307 O O . ALA B 1 77 ? -11.898 18.922 15.125 1 77.5 77 ALA B O 1
ATOM 1308 N N . GLY B 1 78 ? -12.93 17.453 14.633 1 61.28 78 GLY B N 1
ATOM 1309 C CA . GLY B 1 78 ? -14.039 18.109 15.312 1 61.28 78 GLY B CA 1
ATOM 1310 C C . GLY B 1 78 ? -13.742 18.422 16.766 1 61.28 78 GLY B C 1
ATOM 1311 O O . GLY B 1 78 ? -12.891 17.797 17.375 1 61.28 78 GLY B O 1
ATOM 1312 N N . SER B 1 79 ? -13.695 19.656 16.969 1 52.31 79 SER B N 1
ATOM 1313 C CA . SER B 1 79 ? -13.984 20.094 18.328 1 52.31 79 SER B CA 1
ATOM 1314 C C . SER B 1 79 ? -15.156 19.312 18.922 1 52.31 79 SER B C 1
ATOM 1316 O O . SER B 1 79 ? -16.312 19.609 18.641 1 52.31 79 SER B O 1
ATOM 1318 N N . ASP B 1 80 ? -15.227 18.031 18.641 1 49.44 80 ASP B N 1
ATOM 1319 C CA . ASP B 1 80 ? -16.281 17.594 19.578 1 49.44 80 ASP B CA 1
ATOM 1320 C C . ASP B 1 80 ? -16.141 18.312 20.906 1 49.44 80 ASP B C 1
ATOM 1322 O O . ASP B 1 80 ? -15.516 17.812 21.844 1 49.44 80 ASP B O 1
ATOM 1326 N N . GLU B 1 81 ? -15.453 19.328 20.984 1 43.88 81 GLU B N 1
ATOM 1327 C CA . GLU B 1 81 ? -15.891 19.953 22.234 1 43.88 81 GLU B CA 1
ATOM 1328 C C . GLU B 1 81 ? -17.391 19.781 22.438 1 43.88 81 GLU B C 1
ATOM 1330 O O . GLU B 1 81 ? -18.203 20.297 21.656 1 43.88 81 GLU B O 1
ATOM 1335 N N . ASP B 1 82 ? -17.906 18.625 22.812 1 43.59 82 ASP B N 1
ATOM 1336 C CA . ASP B 1 82 ? -19.062 18.531 23.688 1 43.59 82 ASP B CA 1
ATOM 1337 C C . ASP B 1 82 ? -19.312 19.844 24.422 1 43.59 82 ASP B C 1
ATOM 1339 O O . ASP B 1 82 ? -18.516 20.25 25.266 1 43.59 82 ASP B O 1
ATOM 1343 N N . GLY B 1 83 ? -19.562 20.906 23.875 1 40.66 83 GLY B N 1
ATOM 1344 C CA . GLY B 1 83 ? -20.562 21.656 24.641 1 40.66 83 GLY B CA 1
ATOM 1345 C C . GLY B 1 83 ? -21.469 20.766 25.469 1 40.66 83 GLY B C 1
ATOM 1346 O O . GLY B 1 83 ? -22.516 20.312 24.984 1 40.66 83 GLY B O 1
ATOM 1347 N N . HIS B 1 84 ? -20.859 19.641 25.984 1 43.16 84 HIS B N 1
ATOM 1348 C CA . HIS B 1 84 ? -21.625 19.094 27.109 1 43.16 84 HIS B CA 1
ATOM 1349 C C . HIS B 1 84 ? -22.359 20.188 27.859 1 43.16 84 HIS B C 1
ATOM 1351 O O . HIS B 1 84 ? -21.734 21.031 28.5 1 43.16 84 HIS B O 1
ATOM 1357 N N . VAL B 1 85 ? -23.188 20.797 27.156 1 42.78 85 VAL B N 1
ATOM 1358 C CA . VAL B 1 85 ? -24.203 21.578 27.828 1 42.78 85 VAL B CA 1
ATOM 1359 C C . VAL B 1 85 ? -24.531 20.969 29.188 1 42.78 85 VAL B C 1
ATOM 1361 O O . VAL B 1 85 ? -25.062 19.859 29.266 1 42.78 85 VAL B O 1
ATOM 1364 N N . HIS B 1 86 ? -23.609 20.844 30.125 1 38.59 86 HIS B N 1
ATOM 1365 C CA . HIS B 1 86 ? -24.047 20.688 31.516 1 38.59 86 HIS B CA 1
ATOM 1366 C C . HIS B 1 86 ? -25.391 21.391 31.75 1 38.59 86 HIS B C 1
ATOM 1368 O O . HIS B 1 86 ? -25.578 22.516 31.297 1 38.59 86 HIS B O 1
ATOM 1374 N N . GLY B 1 87 ? -26.422 20.703 31.5 1 37.38 87 GLY B N 1
ATOM 1375 C CA . GLY B 1 87 ? -27.609 21.328 32.062 1 37.38 87 GLY B CA 1
ATOM 1376 C C . GLY B 1 87 ? -27.312 22.328 33.156 1 37.38 87 GLY B C 1
ATOM 1377 O O . GLY B 1 87 ? -26.203 22.328 33.688 1 37.38 87 GLY B O 1
ATOM 1378 N N . PRO B 1 88 ? -27.969 23.406 33.219 1 47.09 88 PRO B N 1
ATOM 1379 C CA . PRO B 1 88 ? -27.859 24.344 34.312 1 47.09 88 PRO B CA 1
ATOM 1380 C C . PRO B 1 88 ? -27.406 23.672 35.625 1 47.09 88 PRO B C 1
ATOM 1382 O O . PRO B 1 88 ? -26.906 24.344 36.531 1 47.09 88 PRO B O 1
ATOM 1385 N N . GLU B 1 89 ? -27.938 22.422 35.812 1 40.66 89 GLU B N 1
ATOM 1386 C CA . GLU B 1 89 ? -27.75 21.969 37.188 1 40.66 89 GLU B CA 1
ATOM 1387 C C . GLU B 1 89 ? -26.312 21.516 37.406 1 40.66 89 GLU B C 1
ATOM 1389 O O . GLU B 1 89 ? -26 20.953 38.469 1 40.66 89 GLU B O 1
ATOM 1394 N N . CYS B 1 90 ? -25.547 21.312 36.344 1 44.06 90 CYS B N 1
ATOM 1395 C CA . CYS B 1 90 ? -24.297 20.688 36.75 1 44.06 90 CYS B CA 1
ATOM 1396 C C . CYS B 1 90 ? -23.469 21.625 37.625 1 44.06 90 CYS B C 1
ATOM 1398 O O . CYS B 1 90 ? -22.922 22.609 37.125 1 44.06 90 CYS B O 1
ATOM 1400 N N . GLU B 1 91 ? -23.906 21.844 38.688 1 42.44 91 GLU B N 1
ATOM 1401 C CA . GLU B 1 91 ? -23.328 22.469 39.875 1 42.44 91 GLU B CA 1
ATOM 1402 C C . GLU B 1 91 ? -21.938 21.938 40.188 1 42.44 91 GLU B C 1
ATOM 1404 O O . GLU B 1 91 ? -21.172 22.547 40.938 1 42.44 91 GLU B O 1
ATOM 1409 N N . HIS B 1 92 ? -20.812 21.875 39.656 1 31.61 92 HIS B N 1
ATOM 1410 C CA . HIS B 1 92 ? -19.859 21.656 40.75 1 31.61 92 HIS B CA 1
ATOM 1411 C C . HIS B 1 92 ? -19.953 22.766 41.781 1 31.61 92 HIS B C 1
ATOM 1413 O O . HIS B 1 92 ? -20.203 23.922 41.438 1 31.61 92 HIS B O 1
#

Nearest PDB structures (foldseek):
  2z5e-assembly1_B  TM=2.559E-01  e=4.426E+00  Homo sapiens
  2z5e-assembly1_B  TM=2.539E-01  e=3.014E+00  Homo sapiens

Organism: Azotobacter vinelandii (strain DJ / ATCC BAA-1303) (NCBI:txid322710)

Solvent-accessible surface area (backbone atoms only — not comparable to full-atom values): 10450 Å² total; per-residue (Å²): 126,84,51,68,39,42,34,38,36,28,37,90,86,67,53,71,44,78,48,73,26,33,32,34,24,40,56,51,98,90,34,40,39,33,40,34,60,53,96,89,26,39,37,40,29,51,65,73,60,90,85,47,64,52,41,60,32,60,44,76,42,82,72,50,62,32,31,32,35,39,39,81,43,78,39,69,48,66,70,68,62,67,73,65,68,60,59,89,73,68,78,129,127,83,47,69,39,42,34,38,36,27,38,91,86,66,53,72,45,78,49,75,27,34,32,37,24,40,57,50,100,90,34,40,38,35,38,33,58,52,97,89,26,39,36,41,29,51,65,72,61,90,84,46,64,51,42,61,31,61,45,77,42,82,71,52,61,31,30,33,35,39,38,82,43,77,39,69,46,65,71,70,62,68,74,65,66,58,56,90,72,68,50,136